Protein AF-A0A7L0ZBD4-F1 (afdb_monomer_lite)

InterPro domains:
  IPR001955 Pancreatic hormone-like [PF00159] (20-55)
  IPR001955 Pancreatic hormone-like [PR00278] (20-36)
  IPR001955 Pancreatic hormone-like [PR00278] (37-53)
  IPR001955 Pancreatic hormone-like [SM00309] (19-54)
  IPR001955 Pancreatic hormone-like [cd00126] (19-54)
  IPR020392 Pancreatic hormone-like, conserved site [PS00265] (38-54)

Sequence (69 aa):
LLLVACAVVALLPLRPRAAPAQPAYPGDDAPVEDLLRFYNDLQQYLNVVTRPRYGKRAGGRALGEEPLG

Secondary structure (DSSP, 8-state):
-HHHHHHHHHTS-----PPPPPPPP--TT--HHHHHHHHHHHHHHHHHHSS-SS------S-S------

Radius of gyration: 22.64 Å; chains: 1; bounding box: 42×69×36 Å

Structure (mmCIF, N/CA/C/O backbone):
data_AF-A0A7L0ZBD4-F1
#
_entry.id   AF-A0A7L0ZBD4-F1
#
loop_
_atom_site.group_PDB
_atom_site.id
_atom_site.type_symbol
_atom_site.label_atom_id
_atom_site.label_alt_id
_atom_site.label_comp_id
_atom_site.label_asym_id
_atom_site.label_entity_id
_atom_site.label_seq_id
_atom_site.pdbx_PDB_ins_code
_atom_site.Cartn_x
_atom_site.Cartn_y
_atom_site.Cartn_z
_atom_site.occupancy
_atom_site.B_iso_or_equiv
_atom_site.auth_seq_id
_atom_site.auth_comp_id
_atom_site.auth_asym_id
_atom_site.auth_atom_id
_atom_site.pdbx_PDB_model_num
ATOM 1 N N . LEU A 1 1 ? 27.759 -27.467 -16.560 1.00 78.19 1 LEU A N 1
ATOM 2 C CA . LEU A 1 1 ? 26.644 -27.653 -15.597 1.00 78.19 1 LEU A CA 1
ATOM 3 C C . LEU A 1 1 ? 26.400 -26.412 -14.742 1.00 78.19 1 LEU A C 1
ATOM 5 O O . LEU A 1 1 ? 25.321 -25.851 -14.851 1.00 78.19 1 LEU A O 1
ATOM 9 N N . LEU A 1 2 ? 27.385 -25.921 -13.980 1.00 84.75 2 LEU A N 1
ATOM 10 C CA . LEU A 1 2 ? 27.208 -24.753 -13.096 1.00 84.75 2 LEU A CA 1
ATOM 11 C C . LEU A 1 2 ? 26.811 -23.459 -13.838 1.00 84.75 2 LEU A C 1
ATOM 13 O O . LEU A 1 2 ? 25.882 -22.768 -13.435 1.00 84.75 2 LEU A O 1
ATOM 17 N N . LEU A 1 3 ? 27.460 -23.173 -14.974 1.00 84.31 3 LEU A N 1
ATOM 18 C CA . LEU A 1 3 ? 27.142 -22.009 -15.817 1.00 84.31 3 LEU A CA 1
ATOM 19 C C . LEU A 1 3 ? 25.737 -22.089 -16.429 1.00 84.31 3 LEU A C 1
ATOM 21 O O . LEU A 1 3 ? 25.035 -21.087 -16.506 1.00 84.31 3 LEU A O 1
ATOM 25 N N . VAL A 1 4 ? 25.316 -23.296 -16.812 1.00 87.44 4 VAL A N 1
ATOM 26 C CA . VAL A 1 4 ? 23.977 -23.553 -17.360 1.00 87.44 4 VAL A CA 1
ATOM 27 C C . VAL A 1 4 ? 22.919 -23.348 -16.274 1.00 87.44 4 VAL A C 1
ATOM 29 O O . VAL A 1 4 ? 21.923 -22.682 -16.519 1.00 87.44 4 VAL A O 1
ATOM 32 N N . ALA A 1 5 ? 23.165 -23.830 -15.052 1.00 86.25 5 ALA A N 1
ATOM 33 C CA . ALA A 1 5 ? 22.280 -23.592 -13.914 1.00 86.25 5 ALA A CA 1
ATOM 34 C C . ALA A 1 5 ? 22.165 -22.095 -13.571 1.00 86.25 5 ALA A C 1
ATOM 36 O O . ALA A 1 5 ? 21.067 -21.602 -13.334 1.00 86.25 5 ALA A O 1
ATOM 37 N N . CYS A 1 6 ? 23.276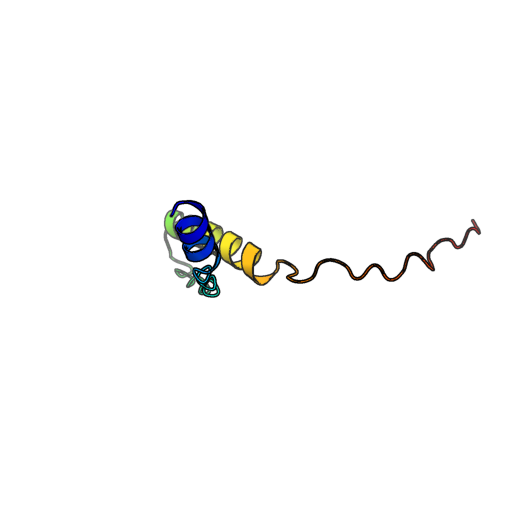 -21.355 -13.611 1.00 85.50 6 CYS A N 1
ATOM 38 C CA . CYS A 1 6 ? 23.286 -19.916 -13.343 1.00 85.50 6 CYS A CA 1
ATOM 39 C C . CYS A 1 6 ? 22.488 -19.128 -14.398 1.00 85.50 6 CYS A C 1
ATOM 41 O O . CYS A 1 6 ? 21.685 -18.261 -14.056 1.00 85.50 6 CYS A O 1
ATOM 43 N N . ALA A 1 7 ? 22.636 -19.487 -15.678 1.00 84.94 7 ALA A N 1
ATOM 44 C CA . ALA A 1 7 ? 21.859 -18.898 -16.766 1.00 84.94 7 ALA A CA 1
ATOM 45 C C . ALA A 1 7 ? 20.353 -19.191 -16.630 1.00 84.94 7 ALA A C 1
ATOM 47 O O . ALA A 1 7 ? 19.537 -18.295 -16.822 1.00 84.94 7 ALA A O 1
ATOM 48 N N . VAL A 1 8 ? 19.976 -20.413 -16.234 1.00 85.69 8 VAL A N 1
ATOM 49 C CA . VAL A 1 8 ? 18.570 -20.788 -15.992 1.00 85.69 8 VAL A CA 1
ATOM 50 C C . VAL A 1 8 ? 17.960 -19.987 -14.835 1.00 85.69 8 VAL A C 1
ATOM 52 O O . VAL A 1 8 ? 16.823 -19.535 -14.944 1.00 85.69 8 VAL A O 1
ATOM 55 N N . VAL A 1 9 ? 18.711 -19.752 -13.754 1.00 83.50 9 VAL A N 1
ATOM 56 C CA . VAL A 1 9 ? 18.254 -18.932 -12.616 1.00 83.50 9 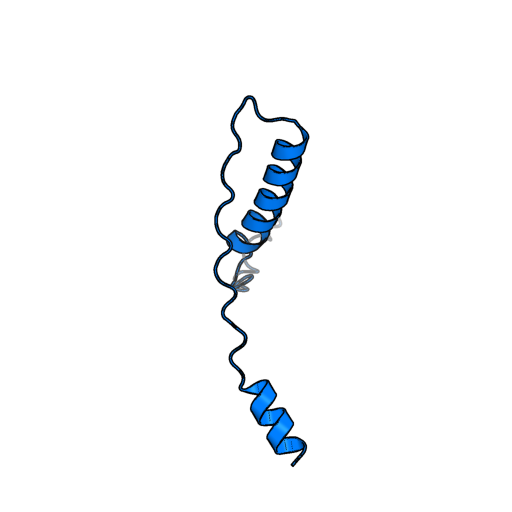VAL A CA 1
ATOM 57 C C . VAL A 1 9 ? 18.114 -17.456 -13.002 1.00 83.50 9 VAL A C 1
ATOM 59 O O . VAL A 1 9 ? 17.155 -16.810 -12.589 1.00 83.50 9 VAL A O 1
ATOM 62 N N . ALA A 1 10 ? 19.023 -16.924 -13.824 1.00 78.62 10 ALA A N 1
ATOM 63 C CA . ALA A 1 10 ? 18.970 -15.536 -14.289 1.00 78.62 10 ALA A CA 1
ATOM 64 C C . ALA A 1 10 ? 17.820 -15.265 -15.278 1.00 78.62 10 ALA A C 1
ATOM 66 O O . ALA A 1 10 ? 17.313 -14.147 -15.342 1.00 78.62 10 ALA A O 1
ATOM 67 N N . LEU A 1 11 ? 17.404 -16.282 -16.039 1.00 79.19 11 LEU A N 1
ATOM 68 C CA . LEU A 1 11 ? 16.276 -16.215 -16.973 1.00 79.19 11 LEU A CA 1
ATOM 69 C C . LEU A 1 11 ? 14.924 -16.476 -16.304 1.00 79.19 11 LEU A C 1
ATOM 71 O O . LEU A 1 11 ? 13.887 -16.342 -16.956 1.00 79.19 11 LEU A O 1
ATOM 75 N N . LEU A 1 12 ? 14.914 -16.846 -15.019 1.00 80.19 12 LEU A N 1
ATOM 76 C CA . LEU A 1 12 ? 13.675 -17.007 -14.281 1.00 80.19 12 LEU A CA 1
ATOM 77 C C . LEU A 1 12 ? 12.994 -15.632 -14.212 1.00 80.19 12 LEU A C 1
ATOM 79 O O . LEU A 1 12 ? 13.593 -14.697 -13.674 1.00 80.19 12 LEU A O 1
ATOM 83 N N . PRO A 1 13 ? 11.773 -15.463 -14.757 1.00 67.88 13 PRO A N 1
ATOM 84 C CA . PRO A 1 13 ? 11.080 -14.188 -14.691 1.00 67.88 13 PRO A CA 1
ATOM 85 C C . PRO A 1 13 ? 11.001 -13.737 -13.235 1.00 67.88 13 PRO A C 1
ATOM 87 O O . PRO A 1 13 ? 10.358 -14.382 -12.400 1.00 67.88 13 PRO A O 1
ATOM 90 N N . LEU A 1 14 ? 11.673 -12.623 -12.934 1.00 66.62 14 LEU A N 1
ATOM 91 C CA . LEU A 1 14 ? 11.518 -11.929 -11.669 1.00 66.62 14 LEU A CA 1
ATOM 92 C C . LEU A 1 14 ? 10.037 -11.574 -11.606 1.00 66.62 14 LEU A C 1
ATOM 94 O O . LEU A 1 14 ? 9.586 -10.748 -12.402 1.00 66.62 14 LEU A O 1
ATOM 98 N N . ARG A 1 15 ? 9.268 -12.303 -10.777 1.00 60.50 15 ARG A N 1
ATOM 99 C CA . ARG A 1 15 ? 7.804 -12.190 -10.758 1.00 60.50 15 ARG A CA 1
ATOM 100 C C . ARG A 1 15 ? 7.456 -10.707 -10.809 1.00 60.50 15 ARG A C 1
ATOM 102 O O . ARG A 1 15 ? 7.978 -9.976 -9.959 1.00 60.50 15 ARG A O 1
ATOM 109 N N . PRO A 1 16 ? 6.631 -10.252 -11.774 1.00 59.34 16 PRO A N 1
ATOM 110 C CA . PRO A 1 16 ? 6.199 -8.871 -11.773 1.00 59.34 16 PRO A CA 1
ATOM 111 C C . PRO A 1 16 ? 5.631 -8.630 -10.384 1.00 59.34 16 PRO A C 1
ATOM 113 O O . PRO A 1 16 ? 4.748 -9.365 -9.934 1.00 59.34 16 PRO A O 1
ATOM 116 N N . ARG A 1 17 ? 6.238 -7.693 -9.650 1.00 60.22 17 ARG A N 1
ATOM 117 C CA . ARG A 1 17 ? 5.736 -7.283 -8.346 1.00 60.22 17 ARG A CA 1
ATOM 118 C C . ARG A 1 17 ? 4.326 -6.790 -8.645 1.00 60.22 17 ARG A C 1
ATOM 120 O O . ARG A 1 17 ? 4.181 -5.722 -9.239 1.00 60.22 17 ARG A O 1
ATOM 127 N N . ALA A 1 18 ? 3.318 -7.621 -8.365 1.00 64.75 18 ALA A N 1
ATOM 128 C CA . ALA A 1 18 ? 1.928 -7.237 -8.545 1.00 64.75 18 ALA A CA 1
ATOM 129 C C . ALA A 1 18 ? 1.770 -5.880 -7.860 1.00 64.75 18 ALA A C 1
ATOM 131 O O . ALA A 1 18 ? 2.333 -5.679 -6.775 1.00 64.75 18 ALA A O 1
ATOM 132 N N . ALA A 1 19 ? 1.127 -4.926 -8.538 1.00 66.88 19 ALA A N 1
ATOM 133 C CA . ALA A 1 19 ? 0.912 -3.615 -7.948 1.00 66.88 19 ALA A CA 1
ATOM 134 C C . ALA A 1 19 ? 0.274 -3.835 -6.566 1.00 66.88 19 ALA A C 1
ATOM 136 O O . ALA A 1 19 ? -0.660 -4.637 -6.470 1.00 66.88 19 ALA A O 1
ATOM 137 N N . PRO A 1 20 ? 0.818 -3.235 -5.493 1.00 77.50 20 PRO A N 1
ATOM 138 C CA . PRO A 1 20 ? 0.242 -3.421 -4.174 1.00 77.50 20 PRO A CA 1
ATOM 139 C C . PRO A 1 20 ? -1.214 -2.963 -4.226 1.00 77.50 20 PRO A C 1
ATOM 141 O O . PRO A 1 20 ? -1.508 -1.914 -4.799 1.00 77.50 20 PRO A O 1
ATOM 144 N N . ALA A 1 21 ? -2.117 -3.774 -3.681 1.00 84.62 21 ALA A N 1
ATOM 145 C CA . ALA A 1 21 ? -3.516 -3.394 -3.573 1.00 84.62 21 ALA A CA 1
ATOM 146 C C . ALA A 1 21 ? -3.636 -2.181 -2.643 1.00 84.62 21 ALA A C 1
ATOM 148 O O . ALA A 1 21 ? -2.905 -2.079 -1.655 1.00 84.62 21 ALA A O 1
ATOM 149 N N . GLN A 1 22 ? -4.542 -1.262 -2.968 1.00 90.31 22 GLN A N 1
ATOM 150 C CA . GLN A 1 22 ? -4.854 -0.147 -2.084 1.00 90.31 22 GLN A CA 1
ATOM 151 C C . GLN A 1 22 ? -5.427 -0.701 -0.766 1.00 90.31 22 GLN A C 1
ATOM 153 O O . GLN A 1 22 ? -6.347 -1.522 -0.820 1.00 90.31 22 GLN A O 1
ATOM 158 N N . PRO A 1 23 ? -4.902 -0.290 0.402 1.00 92.19 23 PRO A N 1
ATOM 159 C CA . PRO A 1 23 ? -5.426 -0.747 1.682 1.00 92.19 23 PRO A CA 1
ATOM 160 C C . PRO A 1 23 ? -6.848 -0.219 1.904 1.00 92.19 23 PRO A C 1
ATOM 162 O O . PRO A 1 23 ? -7.164 0.919 1.549 1.00 92.19 23 PRO A O 1
ATOM 165 N N . ALA A 1 24 ? -7.704 -1.056 2.488 1.00 94.50 24 ALA A N 1
ATOM 166 C CA . ALA A 1 24 ? -9.076 -0.696 2.823 1.00 94.50 24 ALA A CA 1
ATOM 167 C C . ALA A 1 24 ? -9.108 0.125 4.116 1.00 94.50 24 ALA A C 1
ATOM 169 O O . ALA A 1 24 ? -8.429 -0.214 5.083 1.00 94.50 24 ALA A O 1
ATOM 170 N N . TYR A 1 25 ? -9.901 1.195 4.128 1.00 94.25 25 TYR A N 1
ATOM 171 C CA . TYR A 1 25 ? -10.083 2.008 5.323 1.00 94.25 25 TYR A CA 1
ATOM 172 C C . TYR A 1 25 ? -10.890 1.224 6.373 1.00 94.25 25 TYR A C 1
ATOM 174 O O . TYR A 1 25 ? -11.978 0.752 6.036 1.00 94.25 25 TYR A O 1
ATOM 182 N N . PRO A 1 26 ? -10.389 1.070 7.615 1.00 93.56 26 PRO A N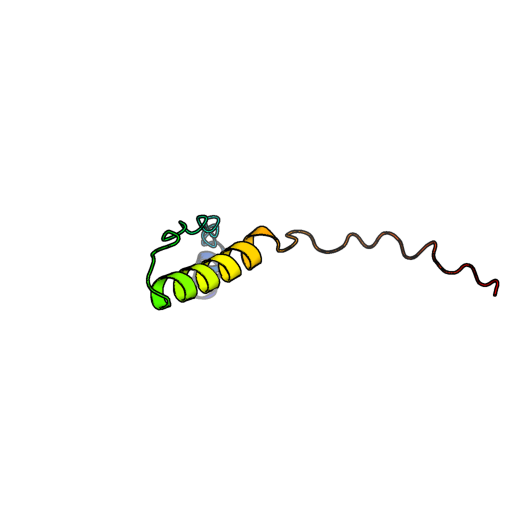 1
ATOM 183 C CA . PRO A 1 26 ? -11.069 0.280 8.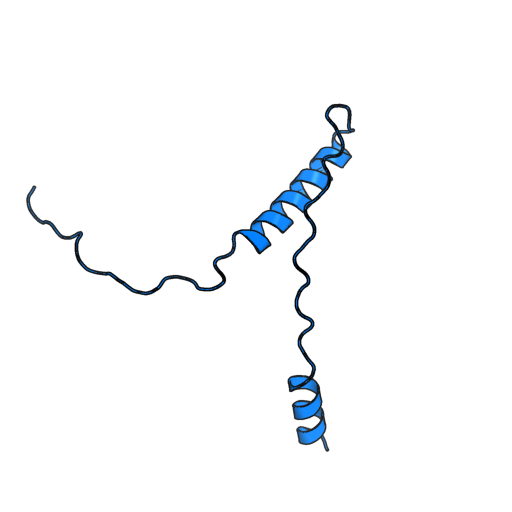642 1.00 93.56 26 PRO A CA 1
ATOM 184 C C . PRO A 1 26 ? -12.329 0.954 9.216 1.00 93.56 26 PRO A C 1
ATOM 186 O O . PRO A 1 26 ? -13.113 0.282 9.878 1.00 93.56 26 PRO A O 1
ATOM 189 N N . GLY A 1 27 ? -12.561 2.240 8.927 1.00 95.12 27 GLY A N 1
ATOM 190 C CA . GLY A 1 27 ? -13.695 3.019 9.437 1.00 95.12 27 GLY A CA 1
ATOM 191 C C . GLY A 1 27 ? -13.291 3.995 10.544 1.00 95.12 27 GLY A C 1
ATOM 192 O O . GLY A 1 27 ? -12.223 3.861 11.138 1.00 95.12 27 GLY A O 1
ATOM 193 N N . ASP A 1 28 ? -14.147 4.984 10.806 1.00 93.56 28 ASP A N 1
ATOM 194 C CA . ASP A 1 28 ? -13.867 6.057 11.775 1.00 93.56 28 ASP A CA 1
ATOM 195 C C . ASP A 1 28 ? -13.913 5.569 13.233 1.00 93.56 28 ASP A C 1
ATOM 197 O O . ASP A 1 28 ? -13.184 6.081 14.079 1.00 93.56 28 ASP A O 1
ATOM 201 N N . ASP A 1 29 ? -14.715 4.536 13.511 1.00 95.06 29 ASP A N 1
ATOM 202 C CA . ASP A 1 29 ? -14.869 3.923 14.839 1.00 95.06 29 ASP A CA 1
ATOM 203 C C . ASP A 1 29 ? -13.895 2.750 15.081 1.00 95.06 29 ASP A C 1
ATOM 205 O O . ASP A 1 29 ? -14.053 1.978 16.031 1.00 95.06 29 ASP A O 1
ATOM 209 N N . ALA A 1 30 ? -12.907 2.565 14.200 1.00 94.19 30 ALA A N 1
ATOM 210 C CA . ALA A 1 30 ? -11.932 1.488 14.319 1.00 94.19 30 ALA A CA 1
ATOM 211 C C . ALA A 1 30 ? -11.007 1.691 15.535 1.00 94.19 30 ALA A C 1
ATOM 213 O O . ALA A 1 30 ? -10.678 2.828 15.892 1.00 94.19 30 ALA A O 1
ATOM 214 N N . PRO A 1 31 ? -10.527 0.603 16.164 1.00 96.12 31 PRO A N 1
ATOM 215 C CA . PRO A 1 31 ? -9.545 0.716 17.232 1.00 96.12 31 PRO A CA 1
ATOM 216 C C . PRO A 1 31 ? -8.241 1.336 16.708 1.00 96.12 31 PRO A C 1
ATOM 218 O O . PRO A 1 31 ? -7.892 1.233 15.526 1.00 96.12 31 PRO A O 1
ATOM 221 N N . VAL A 1 32 ? -7.491 1.980 17.605 1.00 95.25 32 VAL A N 1
ATOM 222 C CA . VAL A 1 32 ? -6.263 2.716 17.258 1.00 95.25 32 VAL A CA 1
ATOM 223 C C . VAL A 1 32 ? -5.234 1.797 16.595 1.00 95.25 32 VAL A C 1
ATOM 225 O O . VAL A 1 32 ? -4.531 2.205 15.673 1.00 95.25 32 VAL A O 1
ATOM 228 N N . GLU A 1 33 ? -5.172 0.539 17.017 1.00 96.50 33 GLU A N 1
ATOM 229 C CA . GLU A 1 33 ? -4.283 -0.481 16.471 1.00 96.50 33 GLU A CA 1
ATOM 230 C C . GLU A 1 33 ? -4.547 -0.742 14.980 1.00 96.50 33 GLU A C 1
ATOM 232 O O . GLU A 1 33 ? -3.600 -0.860 14.194 1.00 96.50 33 GLU A O 1
ATOM 237 N N . ASP A 1 34 ? -5.818 -0.770 14.574 1.00 95.62 34 ASP A N 1
ATOM 238 C CA . ASP A 1 34 ? -6.213 -0.993 13.182 1.00 95.62 34 ASP A CA 1
ATOM 239 C C . ASP A 1 34 ? -5.917 0.234 12.319 1.00 95.62 34 ASP A C 1
ATOM 241 O O . ASP A 1 34 ? -5.441 0.098 11.189 1.00 95.62 34 ASP A O 1
ATOM 245 N N . LEU A 1 35 ? -6.089 1.438 12.870 1.00 96.38 35 LEU A N 1
ATOM 246 C CA . LEU A 1 35 ? -5.672 2.677 12.212 1.00 96.38 35 LEU A CA 1
ATOM 247 C C . LEU A 1 35 ? -4.154 2.717 12.007 1.00 96.38 35 LEU A C 1
ATOM 249 O O . LEU A 1 35 ? -3.686 3.034 10.915 1.00 96.38 35 LEU A O 1
ATOM 253 N N . LEU A 1 36 ? -3.362 2.348 13.017 1.00 95.94 36 LEU A N 1
ATOM 254 C CA . LEU A 1 36 ? -1.901 2.284 12.904 1.00 95.94 36 LEU A CA 1
ATOM 255 C C . LEU A 1 36 ? -1.453 1.275 11.842 1.00 95.94 36 LEU A C 1
ATOM 257 O O . LEU A 1 36 ? -0.522 1.545 11.076 1.00 95.94 36 LEU A O 1
ATOM 261 N N . ARG A 1 37 ? -2.112 0.115 11.768 1.00 95.25 37 ARG A N 1
ATOM 262 C CA . ARG A 1 37 ? -1.866 -0.872 10.712 1.00 95.25 37 ARG A CA 1
ATOM 263 C C . ARG A 1 37 ? -2.218 -0.304 9.337 1.00 95.25 37 ARG A C 1
ATOM 265 O O . ARG A 1 37 ? -1.386 -0.370 8.435 1.00 95.25 37 ARG A O 1
ATOM 272 N N . PHE A 1 38 ? -3.378 0.338 9.210 1.00 96.38 38 PHE A N 1
ATOM 273 C CA . PHE A 1 38 ? -3.798 1.005 7.980 1.00 96.38 38 PHE A CA 1
ATOM 274 C C . PHE A 1 38 ? -2.791 2.068 7.521 1.00 96.38 38 PHE A C 1
ATOM 276 O O . PHE A 1 38 ? -2.414 2.081 6.351 1.00 96.38 38 PHE A O 1
ATOM 283 N N . TYR A 1 39 ? -2.287 2.917 8.422 1.00 95.75 39 TYR A N 1
ATOM 284 C CA . TYR A 1 39 ? -1.296 3.939 8.073 1.00 95.75 39 TYR A CA 1
ATOM 285 C C . TYR A 1 39 ? 0.035 3.344 7.604 1.00 95.75 39 TYR A C 1
ATOM 287 O O . TYR A 1 39 ? 0.622 3.845 6.641 1.00 95.75 39 TYR A O 1
ATOM 295 N N . ASN A 1 40 ? 0.502 2.265 8.235 1.00 95.44 40 ASN A N 1
ATOM 296 C CA . ASN A 1 40 ? 1.710 1.565 7.795 1.00 95.44 40 ASN A CA 1
ATOM 297 C C . ASN A 1 40 ? 1.539 0.974 6.389 1.00 95.44 40 ASN A C 1
ATOM 299 O O . ASN A 1 40 ? 2.390 1.183 5.517 1.00 95.44 40 ASN A O 1
ATOM 303 N N . ASP A 1 41 ? 0.416 0.295 6.153 1.00 94.88 41 ASP A N 1
ATOM 304 C CA . ASP A 1 41 ? 0.095 -0.297 4.855 1.00 94.88 41 ASP A CA 1
ATOM 305 C C . ASP A 1 41 ? -0.070 0.787 3.776 1.00 94.88 41 ASP A C 1
ATOM 307 O O . ASP A 1 41 ? 0.439 0.650 2.659 1.00 94.88 41 ASP A O 1
ATOM 311 N N . LEU A 1 42 ? -0.698 1.916 4.120 1.00 95.31 42 LEU A N 1
ATOM 312 C CA . LEU A 1 42 ? -0.869 3.070 3.238 1.00 95.31 42 LEU A CA 1
ATOM 313 C C . LEU A 1 42 ? 0.471 3.705 2.865 1.00 95.31 42 LEU A C 1
ATOM 315 O O . LEU A 1 42 ? 0.718 3.979 1.689 1.00 95.31 42 LEU A O 1
ATOM 319 N N . GLN A 1 43 ? 1.365 3.896 3.834 1.00 94.12 43 GLN A N 1
ATOM 320 C CA . GLN A 1 43 ? 2.707 4.408 3.576 1.00 94.12 43 GLN A CA 1
ATOM 321 C C . GLN A 1 43 ? 3.468 3.485 2.615 1.00 94.12 43 GLN A C 1
ATOM 323 O O . GLN A 1 43 ? 4.099 3.947 1.661 1.00 94.12 43 GLN A O 1
ATOM 328 N N . GLN A 1 44 ? 3.391 2.169 2.829 1.00 91.50 44 GLN A N 1
ATOM 329 C CA . GLN A 1 44 ? 4.024 1.195 1.946 1.00 91.50 44 GLN A CA 1
ATOM 330 C C . GLN A 1 44 ? 3.424 1.224 0.533 1.00 91.50 44 GLN A C 1
ATOM 332 O O . GLN A 1 44 ? 4.174 1.172 -0.446 1.00 91.50 44 GLN A O 1
ATOM 337 N N . TYR A 1 45 ? 2.101 1.345 0.409 1.00 93.62 45 TYR A N 1
ATOM 338 C CA . TYR A 1 45 ? 1.418 1.492 -0.875 1.00 93.62 45 TYR A CA 1
ATOM 339 C C . TYR A 1 45 ? 1.900 2.741 -1.623 1.00 93.62 45 TYR A C 1
ATOM 341 O O . TYR A 1 45 ? 2.377 2.643 -2.759 1.00 93.62 45 TYR A O 1
ATOM 349 N N . LEU A 1 46 ? 1.869 3.904 -0.964 1.00 92.12 46 LEU A N 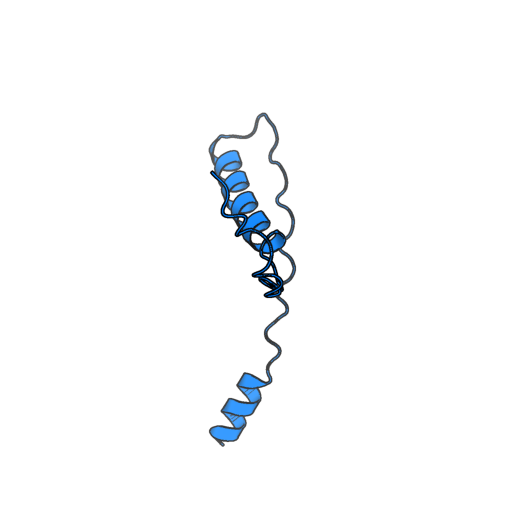1
ATOM 350 C CA . LEU A 1 46 ? 2.306 5.173 -1.545 1.00 92.12 46 LEU A CA 1
ATOM 351 C C . LEU A 1 46 ? 3.763 5.111 -1.997 1.00 92.12 46 LEU A C 1
ATOM 353 O O . LEU A 1 46 ? 4.073 5.523 -3.114 1.00 92.12 46 LEU A O 1
ATOM 357 N N . ASN A 1 47 ? 4.644 4.519 -1.191 1.00 89.81 47 ASN A N 1
ATOM 358 C CA . ASN A 1 47 ? 6.051 4.327 -1.535 1.00 89.81 47 ASN A CA 1
ATOM 359 C C . ASN A 1 47 ? 6.267 3.534 -2.829 1.00 89.81 47 ASN A C 1
ATOM 361 O O . ASN A 1 47 ? 7.301 3.700 -3.472 1.00 89.81 47 ASN A O 1
ATOM 365 N N . VAL A 1 48 ? 5.345 2.654 -3.214 1.00 87.44 48 VAL A N 1
ATOM 366 C CA . VAL A 1 48 ? 5.456 1.876 -4.456 1.00 87.44 48 VAL A CA 1
ATOM 367 C C . VAL A 1 48 ? 4.797 2.597 -5.627 1.00 87.44 48 VAL A C 1
ATOM 369 O O . VAL A 1 48 ? 5.334 2.577 -6.735 1.00 87.44 48 VAL A O 1
ATOM 372 N N . VAL A 1 49 ? 3.644 3.226 -5.398 1.00 87.25 49 VAL A N 1
ATOM 373 C CA . VAL A 1 49 ? 2.848 3.866 -6.455 1.00 87.25 49 VAL A CA 1
ATOM 374 C C . VAL A 1 49 ? 3.438 5.207 -6.887 1.00 87.25 49 VAL A C 1
ATOM 376 O O . VAL A 1 49 ? 3.390 5.539 -8.068 1.00 87.25 49 VAL A O 1
ATOM 379 N N . THR A 1 50 ? 4.048 5.952 -5.964 1.00 88.12 50 THR A N 1
ATOM 380 C CA . THR A 1 50 ? 4.617 7.281 -6.247 1.00 88.12 50 THR A CA 1
ATOM 381 C C . THR A 1 50 ? 6.073 7.240 -6.693 1.00 88.12 50 THR A C 1
ATOM 383 O O . THR A 1 50 ? 6.572 8.232 -7.225 1.00 88.12 50 THR A O 1
ATOM 386 N N . ARG A 1 51 ? 6.777 6.111 -6.506 1.00 82.81 51 ARG A N 1
ATOM 387 C CA . ARG A 1 51 ? 8.180 5.997 -6.917 1.00 82.81 51 ARG A CA 1
ATOM 388 C C . ARG A 1 51 ? 8.290 6.217 -8.427 1.00 82.81 51 ARG A C 1
ATOM 390 O O . ARG A 1 51 ? 7.731 5.427 -9.194 1.00 82.81 51 ARG A O 1
ATOM 397 N N . PRO A 1 52 ? 9.044 7.236 -8.876 1.00 74.12 52 PRO A N 1
ATOM 398 C CA . PRO A 1 52 ? 9.281 7.446 -10.293 1.00 74.12 52 PRO A CA 1
ATOM 399 C C . PRO A 1 52 ? 9.965 6.206 -10.866 1.00 74.12 52 PRO A C 1
ATOM 401 O O . PRO A 1 52 ? 11.090 5.879 -10.493 1.00 74.12 52 PRO A O 1
ATOM 404 N N . ARG A 1 53 ? 9.290 5.494 -11.772 1.00 72.06 53 ARG A N 1
ATOM 405 C CA . ARG A 1 53 ? 9.872 4.319 -12.450 1.00 72.06 53 ARG A CA 1
ATOM 406 C C . ARG A 1 53 ? 10.917 4.708 -13.496 1.00 72.06 53 ARG A C 1
ATOM 408 O O . ARG A 1 53 ? 11.720 3.883 -13.911 1.00 72.06 53 ARG A O 1
ATOM 415 N N . TYR A 1 54 ? 10.934 5.989 -13.852 1.00 70.62 54 TYR A N 1
ATOM 416 C CA . TYR A 1 54 ? 11.962 6.639 -14.644 1.00 70.62 54 TYR A CA 1
ATOM 417 C C . TYR A 1 54 ? 12.338 7.928 -13.905 1.00 70.62 54 TYR A C 1
ATOM 419 O O . TYR A 1 54 ? 11.578 8.895 -13.893 1.00 70.62 54 TYR A O 1
ATOM 427 N N . GLY A 1 55 ? 13.464 7.919 -13.195 1.00 65.50 55 GLY A N 1
ATOM 428 C CA . GLY A 1 55 ? 13.951 9.089 -12.467 1.00 65.50 55 GLY A CA 1
ATOM 429 C C . GLY A 1 55 ? 14.695 10.050 -13.392 1.00 65.50 55 GLY A C 1
ATOM 430 O O . GLY A 1 55 ? 15.617 9.625 -14.078 1.00 65.50 55 GLY A O 1
ATOM 431 N N . LYS A 1 56 ? 14.291 11.331 -13.373 1.00 59.81 56 LYS A N 1
ATOM 432 C CA . LYS A 1 56 ? 14.968 12.516 -13.939 1.00 59.81 56 LYS A CA 1
ATOM 433 C C . LYS A 1 56 ? 15.525 12.321 -15.358 1.00 59.81 56 LYS A C 1
ATOM 435 O O . LYS A 1 56 ? 16.682 11.954 -15.542 1.00 59.81 56 LYS A O 1
ATOM 440 N N . ARG A 1 57 ? 14.760 12.715 -16.387 1.00 61.25 57 ARG A N 1
ATOM 441 C CA . ARG A 1 57 ? 15.423 13.165 -17.621 1.00 61.25 57 ARG A CA 1
ATOM 442 C C . ARG A 1 57 ? 16.315 14.334 -17.210 1.00 61.25 57 ARG A C 1
ATOM 444 O O . ARG A 1 57 ? 15.815 15.355 -16.746 1.00 61.25 57 ARG A O 1
ATOM 451 N N . ALA A 1 58 ?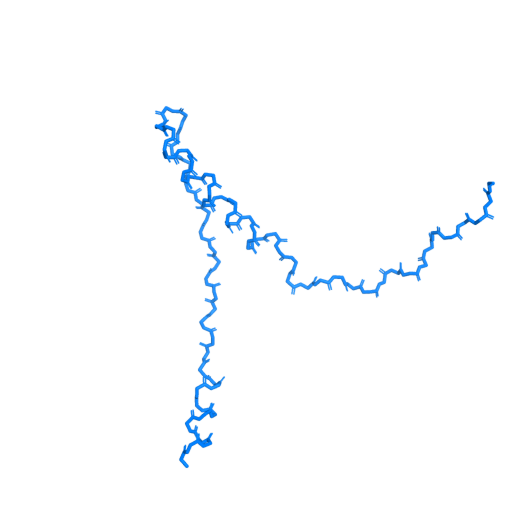 17.626 14.158 -17.297 1.00 56.00 58 ALA A N 1
ATOM 452 C CA . ALA A 1 58 ? 18.546 15.277 -17.318 1.00 56.00 58 ALA A CA 1
ATOM 453 C C . ALA A 1 58 ? 18.114 16.187 -18.481 1.00 56.00 58 ALA A C 1
ATOM 455 O O . ALA A 1 58 ? 18.276 15.833 -19.643 1.00 56.00 58 ALA A O 1
ATOM 456 N N . GLY A 1 59 ? 17.465 17.301 -18.165 1.00 55.75 59 GLY A N 1
ATOM 457 C CA . GLY A 1 59 ? 16.937 18.254 -19.136 1.00 55.75 59 GLY A CA 1
ATOM 458 C C . GLY A 1 59 ? 16.062 19.272 -18.402 1.00 55.75 59 GLY A C 1
ATOM 459 O O . GLY A 1 59 ? 14.923 18.960 -18.095 1.00 55.75 59 GLY A O 1
ATOM 460 N N . GLY A 1 60 ? 16.522 20.457 -18.010 1.00 48.84 60 GLY A N 1
ATOM 461 C CA . GLY A 1 60 ? 17.786 21.115 -18.301 1.00 48.84 60 GLY A CA 1
ATOM 462 C C . GLY A 1 60 ? 18.477 21.643 -17.045 1.00 48.84 60 GLY A C 1
ATOM 463 O O . GLY A 1 60 ? 17.874 22.282 -16.189 1.00 48.84 60 GLY A O 1
ATOM 464 N N . ARG A 1 61 ? 19.795 21.435 -16.984 1.00 53.25 61 ARG A N 1
ATOM 465 C CA . ARG A 1 61 ? 20.691 22.532 -16.602 1.00 53.25 61 ARG A CA 1
ATOM 466 C C . ARG A 1 61 ? 20.656 23.517 -17.773 1.00 53.25 61 ARG A C 1
ATOM 468 O O . ARG A 1 61 ? 21.258 23.220 -18.795 1.00 53.25 61 ARG A O 1
ATOM 475 N N . ALA A 1 62 ? 19.856 24.570 -17.630 1.00 50.97 62 ALA A N 1
ATOM 476 C CA . ALA A 1 62 ? 19.677 25.770 -18.465 1.00 50.97 62 ALA A CA 1
ATOM 477 C C . ALA A 1 62 ? 18.195 26.117 -18.258 1.00 50.97 62 ALA A C 1
ATOM 479 O O . ALA A 1 62 ? 17.338 25.426 -18.788 1.00 50.97 62 ALA A O 1
ATOM 480 N N . LEU A 1 63 ? 17.780 27.005 -17.363 1.00 50.53 63 LEU A N 1
ATOM 481 C CA . LEU A 1 63 ? 17.966 28.451 -17.411 1.00 50.53 63 LEU A CA 1
ATOM 482 C C . LEU A 1 63 ? 17.616 29.002 -16.013 1.00 50.53 63 LEU A C 1
ATOM 484 O O . LEU A 1 63 ? 16.469 29.350 -15.752 1.00 50.53 63 LEU A O 1
ATOM 488 N N . GLY A 1 64 ? 18.567 28.986 -15.084 1.00 51.59 64 GLY A N 1
ATOM 489 C CA . GLY A 1 64 ? 18.364 29.528 -13.734 1.00 51.59 64 GLY A CA 1
ATOM 490 C C . GLY A 1 64 ? 19.563 30.300 -13.195 1.00 51.59 64 GLY A C 1
ATOM 491 O O . GLY A 1 64 ? 19.567 30.651 -12.026 1.00 51.59 64 GLY A O 1
ATOM 492 N N . GLU A 1 65 ? 20.565 30.552 -14.036 1.00 51.66 65 GLU A N 1
ATOM 493 C CA . GLU A 1 65 ? 21.593 31.551 -13.760 1.00 51.66 65 GLU A CA 1
ATOM 494 C C . GLU A 1 65 ? 21.159 32.807 -14.524 1.00 51.66 65 GLU A C 1
ATOM 496 O O . GLU A 1 65 ? 21.532 32.997 -15.679 1.00 51.66 65 GLU A O 1
ATOM 501 N N . GLU A 1 66 ? 20.283 33.606 -13.919 1.00 56.59 66 GLU A N 1
ATOM 502 C CA . GLU A 1 66 ? 20.197 35.038 -14.220 1.00 56.59 66 GLU A CA 1
ATOM 503 C C . GLU A 1 66 ? 21.025 35.729 -13.131 1.00 56.59 66 GLU A C 1
ATOM 505 O O . GLU A 1 66 ? 20.557 35.838 -11.994 1.00 56.59 66 GLU A O 1
ATOM 510 N N . PRO A 1 67 ? 22.284 36.117 -13.400 1.00 60.06 67 PRO A N 1
ATOM 511 C CA . PRO A 1 67 ? 23.055 36.889 -12.452 1.00 60.06 67 PRO A CA 1
ATOM 512 C C . PRO A 1 67 ? 22.750 38.366 -12.695 1.00 60.06 67 PRO A C 1
ATOM 514 O O . PRO A 1 67 ? 23.452 39.018 -13.461 1.00 60.06 67 PRO A O 1
ATOM 517 N N . LEU A 1 68 ? 21.715 38.897 -12.044 1.00 54.09 68 LEU A N 1
ATOM 518 C CA . LEU A 1 68 ? 21.545 40.340 -11.856 1.00 54.09 68 LEU A CA 1
ATOM 519 C C . LEU A 1 68 ? 20.749 40.614 -10.575 1.00 54.09 68 LEU A C 1
ATOM 521 O O . LEU A 1 68 ? 19.520 40.559 -10.540 1.00 54.09 68 LEU A O 1
ATOM 525 N N . GLY A 1 69 ? 21.510 40.904 -9.523 1.00 46.41 69 GLY A N 1
ATOM 526 C CA . GLY A 1 69 ? 21.076 41.372 -8.211 1.00 46.41 69 GLY A CA 1
ATOM 527 C C . GLY A 1 69 ? 22.295 41.672 -7.362 1.00 46.41 69 GLY A C 1
ATOM 528 O O . GLY A 1 69 ? 22.867 40.696 -6.835 1.00 46.41 69 GLY A O 1
#

pLDDT: mean 78.9, std 16.06, range [46.41, 96.5]

Foldseek 3Di:
DVVVVVVVVVPPPPPPPPQQDQDDDPDPPDDPVVVVVNVVSNVVNCVRVVPPPDPDPCPDPDDDPPPDD

Organism: NCBI:txid441696